Protein AF-A0A2M7ZIX9-F1 (afdb_monomer_lite)

Secondary structure (DSSP, 8-state):
-HHHHHHHHHHHHHHHHT-------PBPS--HHHHHHHHHHHHTTSS-TT--TTSSSBPTTTSTT-S-SS-TT-------------------

Structure (mmCIF, N/CA/C/O backbone):
data_AF-A0A2M7ZIX9-F1
#
_entry.id   AF-A0A2M7ZIX9-F1
#
loop_
_atom_site.group_PDB
_atom_site.id
_atom_site.type_symbol
_atom_site.label_atom_id
_atom_site.label_alt_id
_atom_site.label_comp_id
_atom_site.label_asym_id
_atom_site.label_entity_id
_atom_site.label_seq_id
_atom_site.pdbx_PDB_ins_code
_atom_site.Cartn_x
_atom_site.Cartn_y
_atom_site.Cartn_z
_atom_site.occupancy
_atom_site.B_iso_or_equiv
_atom_site.auth_seq_id
_atom_site.auth_comp_id
_atom_site.auth_asym_id
_atom_site.auth_atom_id
_atom_site.pdbx_PDB_model_num
ATOM 1 N N . MET A 1 1 ? -23.072 -12.693 42.015 1.00 62.84 1 MET A N 1
ATOM 2 C CA . MET A 1 1 ? -23.402 -12.617 40.569 1.00 62.84 1 MET A CA 1
ATOM 3 C C . MET A 1 1 ? -23.035 -11.289 39.905 1.00 62.84 1 MET A C 1
ATOM 5 O O . MET A 1 1 ? -22.319 -11.309 38.920 1.00 62.84 1 MET A O 1
ATOM 9 N N . LYS A 1 2 ? -23.435 -10.113 40.413 1.00 77.25 2 LYS A N 1
ATOM 10 C CA . LYS A 1 2 ? -23.104 -8.832 39.738 1.00 77.25 2 LYS A CA 1
ATOM 11 C C . LYS A 1 2 ? -21.592 -8.538 39.638 1.00 77.25 2 LYS A C 1
ATOM 13 O O . LYS A 1 2 ? -21.148 -7.964 38.652 1.00 77.25 2 LYS A O 1
ATOM 18 N N . LYS A 1 3 ? -20.791 -8.959 40.630 1.00 78.75 3 LYS A N 1
ATOM 19 C CA . LYS A 1 3 ? -19.320 -8.813 40.616 1.00 78.75 3 LYS A CA 1
ATOM 20 C C . LYS A 1 3 ? -18.638 -9.725 39.587 1.00 78.75 3 LYS A C 1
ATOM 22 O O . LYS A 1 3 ? -17.737 -9.268 38.899 1.00 78.75 3 LYS A O 1
ATOM 27 N N . THR A 1 4 ? -19.098 -10.969 39.439 1.00 88.06 4 THR A N 1
ATOM 28 C CA . THR A 1 4 ? -18.532 -11.917 38.463 1.00 88.06 4 THR A CA 1
ATOM 29 C C . THR A 1 4 ? -18.814 -11.464 37.032 1.00 88.06 4 THR A C 1
ATOM 31 O O . THR A 1 4 ? -17.914 -11.475 36.205 1.00 88.06 4 THR A O 1
ATOM 34 N N . ILE A 1 5 ? -20.013 -10.937 36.767 1.00 91.69 5 ILE A N 1
ATOM 35 C CA . ILE A 1 5 ? -20.376 -10.348 35.467 1.00 91.69 5 ILE A CA 1
ATOM 36 C C . ILE A 1 5 ? -19.477 -9.151 35.114 1.00 91.69 5 ILE A C 1
ATOM 38 O O . ILE A 1 5 ? -18.987 -9.066 33.993 1.00 91.69 5 ILE A O 1
ATOM 42 N N . LYS A 1 6 ? -19.194 -8.256 36.071 1.00 88.50 6 LYS A N 1
ATOM 43 C CA . LYS A 1 6 ? -18.286 -7.116 35.841 1.00 88.50 6 LYS A CA 1
ATOM 44 C C . LYS A 1 6 ? -16.858 -7.554 35.499 1.00 88.50 6 LYS A C 1
ATOM 46 O O . LYS A 1 6 ? -16.231 -6.932 34.649 1.00 88.50 6 LYS A O 1
ATOM 51 N N . ILE A 1 7 ? -16.370 -8.625 36.125 1.00 90.62 7 ILE A N 1
ATOM 52 C CA . ILE A 1 7 ? -15.043 -9.192 35.839 1.00 90.62 7 ILE A CA 1
ATOM 53 C C . ILE A 1 7 ? -14.997 -9.757 34.415 1.00 90.62 7 ILE A C 1
ATOM 55 O O . ILE A 1 7 ? -14.066 -9.453 33.676 1.00 90.62 7 ILE A O 1
ATOM 59 N N . PHE A 1 8 ? -16.026 -10.500 33.998 1.00 92.19 8 PHE A N 1
ATOM 60 C CA . PHE A 1 8 ? -16.116 -11.025 32.631 1.00 92.19 8 PHE A CA 1
ATOM 61 C C . PHE A 1 8 ? -16.169 -9.917 31.573 1.00 92.19 8 PHE A C 1
ATOM 63 O O . PHE A 1 8 ? -15.466 -9.996 30.569 1.00 92.19 8 PHE A O 1
ATOM 70 N N . ILE A 1 9 ? -16.943 -8.855 31.817 1.00 91.81 9 ILE A N 1
ATOM 71 C CA . ILE A 1 9 ? -17.020 -7.702 30.908 1.00 91.81 9 ILE A CA 1
ATOM 72 C C . ILE A 1 9 ? -15.660 -6.999 30.816 1.00 91.81 9 ILE A C 1
ATOM 74 O O . ILE A 1 9 ? -15.193 -6.703 29.720 1.00 91.81 9 ILE A O 1
ATOM 78 N N . SER A 1 10 ? -14.991 -6.776 31.950 1.00 89.31 10 SER A N 1
ATOM 79 C CA . SER A 1 10 ? -13.663 -6.153 31.962 1.00 89.31 10 SER A CA 1
ATOM 80 C C . SER A 1 10 ? -12.626 -6.989 31.213 1.00 89.31 10 SER A C 1
ATOM 82 O O . SER A 1 10 ? -11.794 -6.427 30.508 1.00 89.31 10 SER A O 1
ATOM 84 N N . LEU A 1 11 ? -12.676 -8.317 31.344 1.00 89.44 11 LEU A N 1
ATOM 85 C CA . LEU A 1 11 ? -11.756 -9.216 30.650 1.00 89.44 11 LEU A CA 1
ATOM 86 C C . LEU A 1 11 ? -11.976 -9.173 29.131 1.00 89.44 11 LEU A C 1
ATOM 88 O O . LEU A 1 11 ? -11.009 -9.103 28.377 1.00 89.44 11 LEU A O 1
ATOM 92 N N . PHE A 1 12 ? -13.236 -9.127 28.691 1.00 88.12 12 PHE A N 1
ATOM 93 C CA . PHE A 1 12 ? -13.585 -8.989 27.278 1.00 88.12 12 PHE A CA 1
ATOM 94 C C . PHE A 1 12 ? -13.009 -7.698 26.670 1.00 88.12 12 PHE A C 1
ATOM 96 O O . PHE A 1 12 ? -12.305 -7.759 25.663 1.00 88.12 12 PHE A O 1
ATOM 103 N N . PHE A 1 13 ? -13.197 -6.552 27.335 1.00 86.19 13 PHE A N 1
ATOM 104 C CA . PHE A 1 13 ? -12.650 -5.267 26.875 1.00 86.19 13 PHE A CA 1
ATOM 105 C C . PHE A 1 13 ? -11.116 -5.251 26.794 1.00 86.19 13 PHE A C 1
ATOM 107 O O . PHE A 1 13 ? -10.554 -4.684 25.858 1.00 86.19 13 PHE A O 1
ATOM 114 N N . ILE A 1 14 ? -10.426 -5.902 27.735 1.00 87.31 14 ILE A N 1
ATOM 115 C CA . ILE A 1 14 ? -8.959 -6.011 27.714 1.00 87.31 14 ILE A CA 1
ATOM 116 C C . ILE A 1 14 ? -8.496 -6.811 26.491 1.00 87.31 14 ILE A C 1
ATOM 118 O O . ILE A 1 14 ? -7.575 -6.393 25.793 1.00 87.31 14 ILE A O 1
ATOM 122 N N . THR A 1 15 ? -9.15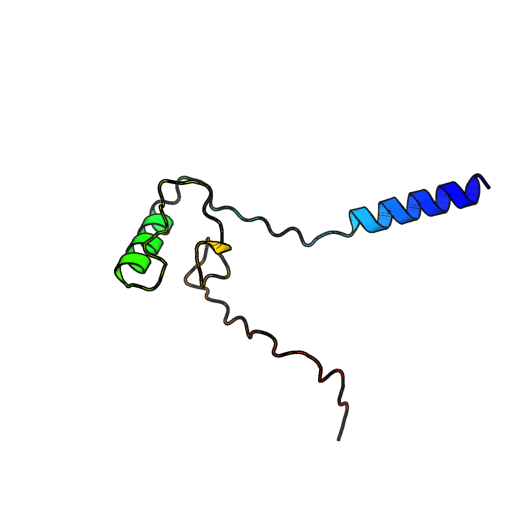4 -7.934 26.188 1.00 80.94 15 THR A N 1
ATOM 123 C CA . THR A 1 15 ? -8.766 -8.785 25.051 1.00 80.94 15 THR A CA 1
ATOM 124 C C . THR A 1 15 ? -8.981 -8.121 23.691 1.00 80.94 15 THR A C 1
ATOM 126 O O . THR A 1 15 ? -8.185 -8.339 22.781 1.00 80.94 15 THR A O 1
ATOM 129 N N . THR A 1 16 ? -9.996 -7.263 23.548 1.00 78.94 16 THR A N 1
ATOM 130 C CA . THR A 1 16 ? -10.250 -6.536 22.294 1.00 78.94 16 THR A CA 1
ATOM 131 C C . THR A 1 16 ? -9.280 -5.374 22.070 1.00 78.94 16 THR A C 1
ATOM 133 O O . THR A 1 16 ? -8.939 -5.081 20.930 1.00 78.94 16 THR A O 1
ATOM 136 N N . PHE A 1 17 ? -8.793 -4.728 23.137 1.00 73.88 17 PHE A N 1
ATOM 137 C CA . PHE A 1 17 ? -7.857 -3.598 23.030 1.00 73.88 17 PHE A CA 1
ATOM 138 C C . PHE A 1 17 ? -6.412 -4.010 22.705 1.00 73.88 17 PHE A C 1
ATOM 140 O O . PHE A 1 17 ? -5.621 -3.181 22.266 1.00 73.88 17 PHE A O 1
ATOM 147 N N . LEU A 1 18 ? -6.058 -5.283 22.893 1.00 75.69 18 LEU A N 1
ATOM 148 C CA . LEU A 1 18 ? -4.705 -5.800 22.656 1.00 75.69 18 LEU A CA 1
ATOM 149 C C . LEU A 1 18 ? -4.418 -6.159 21.183 1.00 75.69 18 LEU A C 1
ATOM 151 O O . LEU A 1 18 ? -3.333 -6.645 20.869 1.00 75.69 18 LEU A O 1
ATOM 155 N N . GLN A 1 19 ? -5.355 -5.925 20.260 1.00 69.69 19 GLN A N 1
ATOM 156 C CA . GLN A 1 19 ? -5.150 -6.181 18.832 1.00 69.69 19 GLN A CA 1
ATOM 157 C C . GLN A 1 19 ? -4.363 -5.036 18.170 1.00 69.69 19 GLN A C 1
ATOM 159 O O . GLN A 1 19 ? -4.939 -4.090 17.646 1.00 69.69 19 GLN A O 1
ATOM 164 N N . THR A 1 20 ? -3.030 -5.123 18.172 1.00 65.81 20 THR A N 1
ATOM 165 C CA . THR A 1 20 ? -2.133 -4.076 17.634 1.00 65.81 20 THR A CA 1
ATOM 166 C C . THR A 1 20 ? -1.563 -4.365 16.238 1.00 65.81 20 THR A C 1
ATOM 168 O O . THR A 1 20 ? -0.761 -3.586 15.734 1.00 65.81 20 THR A O 1
ATOM 171 N N . ASN A 1 21 ? -1.982 -5.446 15.572 1.00 62.16 21 ASN A N 1
ATOM 172 C CA . ASN A 1 21 ? -1.365 -5.919 14.321 1.00 62.16 21 ASN A CA 1
ATOM 173 C C . ASN A 1 21 ? -2.212 -5.692 13.057 1.00 62.16 21 ASN A C 1
ATOM 175 O O . ASN A 1 21 ? -2.151 -6.476 12.111 1.00 62.16 21 ASN A O 1
ATOM 179 N N . LEU A 1 22 ? -3.001 -4.619 13.012 1.00 60.56 22 LEU A N 1
ATOM 180 C CA . LEU A 1 22 ? -3.718 -4.228 11.796 1.00 60.56 22 LEU A CA 1
ATOM 181 C C . LEU A 1 22 ? -2.759 -3.497 10.845 1.00 60.56 22 LEU A C 1
ATOM 183 O O . LEU A 1 22 ? -2.507 -2.303 10.978 1.00 60.56 22 LEU A O 1
ATOM 187 N N . GLN A 1 23 ? -2.202 -4.238 9.888 1.00 62.09 23 GLN A N 1
ATOM 188 C CA . GLN A 1 23 ? -1.397 -3.700 8.790 1.00 62.09 23 GLN A CA 1
ATOM 189 C C . GLN A 1 23 ? -2.312 -3.483 7.578 1.00 62.09 23 GLN A C 1
ATOM 191 O O . GLN A 1 23 ? -2.586 -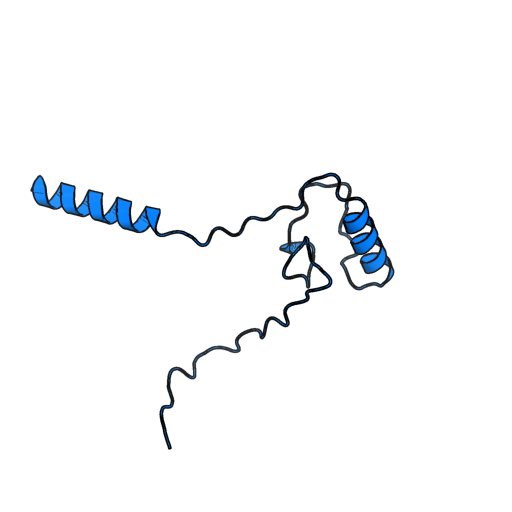4.413 6.827 1.00 62.09 23 GLN A O 1
ATOM 196 N N . ALA A 1 24 ? -2.807 -2.259 7.400 1.00 60.69 24 ALA A N 1
ATOM 197 C CA . ALA A 1 24 ? -3.532 -1.848 6.200 1.00 60.69 24 ALA A CA 1
ATOM 198 C C . ALA A 1 24 ? -2.848 -0.605 5.620 1.00 60.69 24 ALA A C 1
ATOM 200 O O . ALA A 1 24 ? -3.112 0.518 6.041 1.00 60.69 24 ALA A O 1
ATOM 201 N N . GLN A 1 25 ? -1.917 -0.813 4.689 1.00 61.62 25 GLN A N 1
ATOM 202 C CA . GLN A 1 25 ? -1.244 0.262 3.961 1.00 61.62 25 GLN A CA 1
ATOM 203 C C . GLN A 1 25 ? -1.674 0.198 2.497 1.00 61.62 25 GLN A C 1
ATOM 205 O O . GLN A 1 25 ? -1.149 -0.586 1.713 1.00 61.62 25 GLN A O 1
ATOM 210 N N . SER A 1 26 ? -2.669 1.006 2.139 1.00 64.25 26 SER A N 1
ATOM 211 C CA . SER A 1 26 ? -3.026 1.260 0.745 1.00 64.25 26 SER A CA 1
ATOM 212 C C . SER A 1 26 ? -2.162 2.386 0.190 1.00 64.25 26 SER A C 1
ATOM 214 O O . SER A 1 26 ? -1.988 3.406 0.863 1.00 64.25 26 SER A O 1
ATOM 216 N N . LEU A 1 27 ? -1.676 2.251 -1.044 1.00 66.31 27 LEU A N 1
ATOM 217 C CA . LEU A 1 27 ? -0.968 3.348 -1.697 1.00 66.31 27 LEU A CA 1
ATOM 218 C C . LEU A 1 27 ? -1.947 4.481 -2.038 1.00 66.31 27 LEU A C 1
ATOM 220 O O . LEU A 1 27 ? -2.919 4.275 -2.769 1.00 66.31 27 LEU A O 1
ATOM 224 N N . SER A 1 28 ? -1.694 5.675 -1.500 1.00 61.19 28 SER A N 1
ATOM 225 C CA . SER A 1 28 ? -2.460 6.882 -1.807 1.00 61.19 28 SER A CA 1
ATOM 226 C C . SER A 1 28 ? -2.166 7.390 -3.222 1.00 61.19 28 SER A C 1
ATOM 228 O O . SER A 1 28 ? -1.090 7.187 -3.787 1.00 61.19 28 SER A O 1
ATOM 230 N N . VAL A 1 29 ? -3.161 8.052 -3.810 1.00 63.00 29 VAL A N 1
ATOM 231 C CA . VAL A 1 29 ? -3.072 8.647 -5.147 1.00 63.00 29 VAL A CA 1
ATOM 232 C C . VAL A 1 29 ? -2.022 9.760 -5.175 1.00 63.00 29 VAL A C 1
ATOM 234 O O . VAL A 1 29 ? -1.938 10.537 -4.228 1.00 63.00 29 VAL A O 1
ATOM 237 N N . GLY A 1 30 ? -1.268 9.877 -6.274 1.00 65.19 30 GLY A N 1
ATOM 238 C CA . GLY A 1 30 ? -0.382 11.025 -6.504 1.00 65.19 30 GLY A CA 1
ATOM 239 C C . GLY A 1 30 ? 1.082 10.797 -6.132 1.00 65.19 30 GLY A C 1
ATOM 240 O O . GLY A 1 30 ? 1.781 11.749 -5.796 1.00 65.19 30 GLY A O 1
ATOM 241 N N . THR A 1 31 ? 1.567 9.557 -6.226 1.00 73.56 31 THR A N 1
ATOM 242 C CA . THR A 1 31 ? 2.999 9.226 -6.149 1.00 73.56 31 THR A CA 1
ATOM 243 C C . THR A 1 31 ? 3.541 8.909 -7.553 1.00 73.56 31 THR A C 1
ATOM 245 O O . THR A 1 31 ? 3.886 7.764 -7.837 1.00 73.56 31 THR A O 1
ATOM 248 N N . PRO A 1 32 ? 3.628 9.901 -8.469 1.00 74.19 32 PRO A N 1
ATOM 249 C CA . PRO A 1 32 ? 3.935 9.659 -9.885 1.00 74.19 32 PRO A CA 1
ATOM 250 C C . PRO A 1 32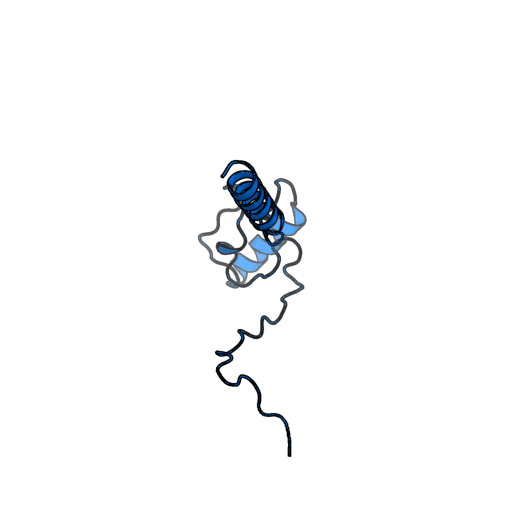 ? 5.268 8.928 -10.088 1.00 74.19 32 PRO A C 1
ATOM 252 O O . PRO A 1 32 ? 5.375 8.056 -10.941 1.00 74.19 32 PRO A O 1
ATOM 255 N N . VAL A 1 33 ? 6.264 9.215 -9.244 1.00 80.38 33 VAL A N 1
ATOM 256 C CA . VAL A 1 33 ? 7.572 8.541 -9.263 1.00 80.38 33 VAL A CA 1
ATOM 257 C C . VAL A 1 33 ? 7.446 7.039 -8.991 1.00 80.38 33 VAL A C 1
ATOM 259 O O . VAL A 1 33 ? 8.119 6.230 -9.627 1.00 80.38 33 VAL A O 1
ATOM 262 N N . LEU A 1 34 ? 6.582 6.658 -8.051 1.00 78.62 34 LEU A N 1
ATOM 263 C CA . LEU A 1 34 ? 6.389 5.266 -7.659 1.00 78.62 34 LEU A CA 1
ATOM 264 C C . LEU A 1 34 ? 5.542 4.512 -8.696 1.00 78.62 34 LEU A C 1
ATOM 266 O O . LEU A 1 34 ? 5.854 3.373 -9.033 1.00 78.62 34 LEU A O 1
ATOM 270 N N . GLU A 1 35 ? 4.520 5.162 -9.254 1.00 79.31 35 GLU A N 1
ATOM 271 C CA . GLU A 1 35 ? 3.718 4.616 -10.357 1.00 79.31 35 GLU A CA 1
ATOM 272 C C . GLU A 1 35 ? 4.583 4.346 -11.599 1.00 79.31 35 GLU A C 1
ATOM 274 O O . GLU A 1 35 ? 4.518 3.261 -12.178 1.00 79.31 35 GLU A O 1
ATOM 279 N N . ASP A 1 36 ? 5.458 5.283 -11.971 1.00 83.44 36 ASP A N 1
ATOM 280 C CA . ASP A 1 36 ? 6.394 5.099 -13.084 1.00 83.44 36 ASP A CA 1
ATOM 281 C C . ASP A 1 36 ? 7.408 3.982 -12.815 1.00 83.44 36 ASP A C 1
ATOM 283 O O . ASP A 1 36 ? 7.774 3.242 -13.732 1.00 83.44 36 ASP A O 1
ATOM 287 N N . TYR A 1 37 ? 7.847 3.819 -11.565 1.00 85.12 37 TYR A N 1
ATOM 288 C CA . TYR A 1 37 ? 8.711 2.709 -11.173 1.00 85.12 37 TYR A CA 1
ATOM 289 C C . TYR A 1 37 ? 8.015 1.357 -11.378 1.00 85.12 37 TYR A C 1
ATOM 291 O O . TYR A 1 37 ? 8.569 0.476 -12.038 1.00 85.12 37 TYR A O 1
ATOM 299 N N . TYR A 1 38 ? 6.781 1.199 -10.891 1.00 81.19 38 TYR A N 1
ATOM 300 C CA . TYR A 1 38 ? 6.023 -0.039 -11.089 1.00 81.19 38 TYR A CA 1
ATOM 301 C C . TYR A 1 38 ? 5.671 -0.285 -12.561 1.00 81.19 38 TYR A C 1
ATOM 303 O O . TYR A 1 38 ? 5.748 -1.425 -13.016 1.00 81.19 38 TYR A O 1
ATOM 311 N N . ARG A 1 39 ? 5.394 0.766 -13.342 1.00 82.38 39 ARG A N 1
ATOM 312 C CA . ARG A 1 39 ? 5.193 0.649 -14.794 1.00 82.38 39 ARG A CA 1
ATOM 313 C C . ARG A 1 39 ? 6.458 0.153 -15.504 1.00 82.38 39 ARG A C 1
ATOM 315 O O . ARG A 1 39 ? 6.374 -0.701 -16.381 1.00 82.38 39 ARG A O 1
ATOM 322 N N . ARG A 1 40 ? 7.650 0.611 -15.100 1.00 87.88 40 ARG A N 1
ATOM 323 C CA . ARG A 1 40 ? 8.926 0.064 -15.609 1.00 87.88 40 ARG A CA 1
ATOM 324 C C . ARG A 1 40 ? 9.118 -1.395 -15.214 1.00 87.88 40 ARG A C 1
ATOM 326 O O . ARG A 1 40 ? 9.630 -2.173 -16.009 1.00 87.88 40 ARG A O 1
ATOM 333 N N . LEU A 1 41 ? 8.715 -1.778 -14.005 1.00 83.88 41 LEU A N 1
ATOM 334 C CA . LEU A 1 41 ? 8.792 -3.170 -13.569 1.00 83.88 41 LEU A CA 1
ATOM 335 C C . LEU A 1 41 ? 7.866 -4.096 -14.366 1.00 83.88 41 LEU A C 1
ATOM 337 O O . LEU A 1 41 ? 8.281 -5.216 -14.657 1.00 83.88 41 LEU A O 1
ATOM 341 N N . GLN A 1 42 ? 6.673 -3.636 -14.754 1.00 82.94 42 GLN A N 1
ATOM 342 C CA . GLN A 1 42 ? 5.786 -4.371 -15.666 1.00 82.94 42 GLN A CA 1
ATOM 343 C C . GLN A 1 42 ? 6.423 -4.558 -17.043 1.00 82.94 42 GLN A C 1
ATOM 345 O O . GLN A 1 42 ? 6.477 -5.674 -17.542 1.00 82.94 42 GLN A O 1
ATOM 350 N N . LEU A 1 43 ? 7.017 -3.502 -17.613 1.00 86.62 43 LEU A N 1
ATOM 351 C CA . LEU A 1 43 ? 7.750 -3.598 -18.886 1.00 86.62 43 LEU A CA 1
ATOM 352 C C . LEU A 1 43 ? 8.945 -4.566 -18.822 1.00 86.62 43 LEU A C 1
ATOM 354 O O . LEU A 1 43 ? 9.374 -5.094 -19.842 1.00 86.62 43 LEU A O 1
ATOM 358 N N . LEU A 1 44 ? 9.496 -4.791 -17.626 1.00 86.56 44 LEU A N 1
ATOM 359 C CA . LEU A 1 44 ? 10.566 -5.756 -17.368 1.00 86.56 44 LEU A CA 1
ATOM 360 C C . LEU A 1 44 ? 10.047 -7.164 -17.013 1.00 86.56 44 LEU A C 1
ATOM 362 O O . LEU A 1 44 ? 10.862 -8.027 -16.684 1.00 86.56 44 LEU A O 1
ATOM 366 N N . GLY A 1 45 ? 8.729 -7.393 -17.013 1.00 82.00 45 GLY A N 1
ATOM 367 C CA . GLY A 1 45 ? 8.104 -8.672 -16.653 1.00 82.00 45 GLY A CA 1
ATOM 368 C C . GLY A 1 45 ? 8.272 -9.065 -15.180 1.00 82.00 45 GLY A C 1
ATOM 369 O O . GLY A 1 45 ? 8.216 -10.243 -14.836 1.00 82.00 45 GLY A O 1
ATOM 370 N N . LYS A 1 46 ? 8.554 -8.102 -14.291 1.00 78.38 46 LYS A N 1
ATOM 371 C CA . LYS A 1 46 ? 8.773 -8.348 -12.849 1.00 78.38 46 LYS A CA 1
ATOM 372 C C . LYS A 1 46 ? 7.507 -8.202 -12.004 1.00 78.38 46 LYS A C 1
ATOM 374 O O . LYS A 1 46 ? 7.522 -8.558 -10.827 1.00 78.38 46 LYS A O 1
ATOM 379 N N . VAL A 1 47 ? 6.463 -7.628 -12.586 1.00 76.88 47 VAL A N 1
ATOM 380 C CA . VAL A 1 47 ? 5.161 -7.337 -11.984 1.00 76.88 47 VAL A CA 1
ATOM 381 C C . VAL A 1 47 ? 4.098 -7.783 -12.979 1.00 76.88 47 VAL A C 1
ATOM 383 O O . VAL A 1 47 ? 4.359 -7.759 -14.179 1.00 76.88 47 VAL A O 1
ATOM 386 N N . ASP A 1 48 ? 2.939 -8.201 -12.475 1.00 76.19 48 ASP A N 1
ATOM 387 C CA . ASP A 1 48 ? 1.829 -8.669 -13.302 1.00 76.19 48 ASP A CA 1
ATOM 388 C C . ASP A 1 48 ? 1.364 -7.578 -14.285 1.00 76.19 48 ASP A C 1
ATOM 390 O O . ASP A 1 48 ? 1.257 -6.393 -13.934 1.00 76.19 48 ASP A O 1
ATOM 394 N N . GLU A 1 49 ? 1.129 -7.993 -15.525 1.00 73.25 49 GLU A N 1
ATOM 395 C CA . GLU A 1 49 ? 0.726 -7.136 -16.641 1.00 73.25 49 GLU A CA 1
ATOM 396 C C . GLU A 1 49 ? -0.730 -6.674 -16.483 1.00 73.25 49 GLU A C 1
ATOM 398 O O . GLU A 1 49 ? -1.081 -5.577 -16.918 1.00 73.25 49 GLU A O 1
ATOM 403 N N . ASP A 1 50 ? -1.546 -7.451 -15.763 1.00 76.81 50 ASP A N 1
ATOM 404 C CA . ASP A 1 50 ? -2.967 -7.171 -15.536 1.00 76.81 50 ASP A CA 1
ATOM 405 C C . ASP A 1 50 ? -3.217 -6.101 -14.452 1.00 76.81 50 ASP A C 1
ATOM 407 O O . ASP A 1 50 ? -4.356 -5.689 -14.202 1.00 76.81 50 ASP A O 1
ATOM 411 N N . ILE A 1 51 ? -2.164 -5.599 -13.795 1.00 74.50 51 ILE A N 1
ATOM 412 C CA . ILE A 1 51 ? -2.301 -4.556 -12.772 1.00 74.50 51 ILE A CA 1
ATOM 413 C C . ILE A 1 51 ? -2.506 -3.194 -13.440 1.00 74.50 51 ILE A C 1
ATOM 415 O O . ILE A 1 51 ? -1.602 -2.617 -14.048 1.00 74.50 51 ILE A O 1
ATOM 419 N N . SER A 1 52 ? -3.697 -2.629 -13.244 1.00 73.38 52 SER A N 1
ATOM 420 C CA . SER A 1 52 ? -4.039 -1.282 -13.698 1.00 73.38 52 SER A CA 1
ATOM 421 C C . SER A 1 52 ? -3.734 -0.228 -12.632 1.00 73.38 52 SER A C 1
ATOM 423 O O . SER A 1 52 ? -4.358 -0.200 -11.574 1.00 73.38 52 SER A O 1
ATOM 425 N N . PHE A 1 53 ? -2.846 0.722 -12.945 1.00 72.38 53 PHE A N 1
ATOM 426 C CA . PHE A 1 53 ? -2.563 1.888 -12.085 1.00 72.38 53 PHE A CA 1
ATOM 427 C C . PHE A 1 53 ? -3.680 2.945 -12.083 1.00 72.38 53 PHE A C 1
ATOM 429 O O . PHE A 1 53 ? -3.608 3.935 -11.353 1.00 72.38 53 PHE A O 1
ATOM 436 N N . VAL A 1 54 ? -4.711 2.753 -12.910 1.00 66.06 54 VAL A N 1
ATOM 437 C CA . VAL A 1 54 ? -5.876 3.644 -12.990 1.00 66.06 54 VAL A CA 1
ATOM 438 C C . VAL A 1 54 ? -6.928 3.260 -11.940 1.00 66.06 54 VAL A C 1
ATOM 440 O O . VAL A 1 54 ? -7.729 4.103 -11.538 1.00 66.06 54 VAL A O 1
ATOM 443 N N . ILE A 1 55 ? -6.895 2.018 -11.440 1.00 64.25 55 ILE A N 1
ATOM 444 C CA . ILE A 1 55 ? -7.825 1.503 -10.429 1.00 64.25 55 ILE A CA 1
ATOM 445 C C . ILE A 1 55 ? -7.166 1.616 -9.045 1.00 64.25 55 ILE A C 1
ATOM 447 O O . ILE A 1 55 ? -6.077 1.100 -8.809 1.00 64.25 55 ILE A O 1
ATOM 451 N N . ARG A 1 56 ? -7.813 2.341 -8.127 1.00 70.81 56 ARG A N 1
ATOM 452 C CA . ARG A 1 56 ? -7.311 2.672 -6.779 1.00 70.81 56 ARG A CA 1
ATOM 453 C C . ARG A 1 56 ? -8.225 2.040 -5.717 1.00 70.81 56 ARG A C 1
ATOM 455 O O . ARG A 1 56 ? -9.430 1.975 -5.966 1.00 70.81 56 ARG A O 1
ATOM 462 N N . PRO A 1 57 ? -7.729 1.721 -4.508 1.00 63.06 57 PRO A N 1
ATOM 463 C CA . PRO A 1 57 ? -6.330 1.721 -4.067 1.00 63.06 57 PRO A CA 1
ATOM 464 C C . PRO A 1 57 ? -5.559 0.475 -4.534 1.00 63.06 57 PRO A C 1
ATOM 466 O O . PRO A 1 57 ? -6.130 -0.602 -4.676 1.00 63.06 57 PRO A O 1
ATOM 469 N N . LEU A 1 58 ? -4.245 0.614 -4.731 1.00 67.31 58 LEU A N 1
ATOM 470 C CA . LEU A 1 58 ? -3.372 -0.525 -5.023 1.00 67.31 58 LEU A CA 1
ATOM 471 C C . LEU A 1 58 ? -3.028 -1.246 -3.717 1.00 67.31 58 LEU A C 1
ATOM 473 O O . LEU A 1 58 ? -2.475 -0.643 -2.791 1.00 67.31 58 LEU A O 1
ATOM 477 N N . TYR A 1 59 ? -3.373 -2.530 -3.655 1.00 68.50 59 TYR A N 1
ATOM 478 C CA . TYR A 1 59 ? -3.080 -3.406 -2.525 1.00 68.50 59 TYR A CA 1
ATOM 479 C C . TYR A 1 59 ? -1.743 -4.123 -2.735 1.00 68.50 59 TYR A C 1
ATOM 481 O O . TYR A 1 59 ? -1.396 -4.486 -3.860 1.00 68.50 59 TYR A O 1
ATOM 489 N N . SER A 1 60 ? -1.012 -4.373 -1.645 1.00 65.25 60 SER A N 1
ATOM 490 C CA . SER A 1 60 ? 0.241 -5.146 -1.663 1.00 65.25 60 SER A CA 1
ATOM 491 C C . SER A 1 60 ? 0.074 -6.527 -2.289 1.00 65.25 60 SER A C 1
ATOM 493 O O . SER A 1 60 ? 0.990 -7.017 -2.937 1.00 65.25 60 SER A O 1
ATOM 495 N N . ASP A 1 61 ? -1.105 -7.127 -2.131 1.00 66.50 61 ASP A N 1
ATOM 496 C CA . ASP A 1 61 ? -1.409 -8.465 -2.642 1.00 66.50 61 ASP A CA 1
ATOM 497 C C . ASP A 1 61 ? -1.467 -8.509 -4.172 1.00 66.50 61 ASP A C 1
ATOM 499 O O . ASP A 1 61 ? -1.094 -9.517 -4.766 1.00 66.50 61 ASP A O 1
ATOM 503 N N . ALA A 1 62 ? -1.878 -7.410 -4.814 1.00 64.19 62 ALA A N 1
ATOM 504 C CA . ALA A 1 62 ? -1.824 -7.291 -6.268 1.00 64.19 62 ALA A CA 1
ATOM 505 C C . ALA A 1 62 ? -0.374 -7.136 -6.751 1.00 64.19 62 ALA A C 1
ATOM 507 O O . ALA A 1 62 ? -0.008 -7.646 -7.800 1.00 64.19 62 ALA A O 1
ATOM 508 N N . LEU A 1 63 ? 0.486 -6.488 -5.963 1.00 68.38 63 LEU A N 1
ATOM 509 C CA . LEU A 1 63 ? 1.909 -6.308 -6.249 1.00 68.38 63 LEU A CA 1
ATOM 510 C C . LEU A 1 63 ? 2.702 -7.537 -5.779 1.00 68.38 63 LEU A C 1
ATOM 512 O O . LEU A 1 63 ? 3.536 -7.467 -4.871 1.00 68.38 63 LEU A O 1
ATOM 516 N N . ILE A 1 64 ? 2.415 -8.682 -6.405 1.00 58.09 64 ILE A N 1
ATOM 517 C CA . ILE A 1 64 ? 3.062 -9.970 -6.141 1.00 58.09 64 ILE A CA 1
ATOM 518 C C . ILE A 1 64 ? 4.582 -9.740 -6.102 1.00 58.09 64 ILE A C 1
ATOM 520 O O . ILE A 1 64 ? 5.169 -9.331 -7.101 1.00 58.09 64 ILE A O 1
ATOM 524 N N . ASN A 1 65 ? 5.205 -10.021 -4.947 1.00 63.12 65 ASN A N 1
ATOM 525 C CA . ASN A 1 65 ? 6.647 -9.953 -4.631 1.00 63.12 65 ASN A CA 1
ATOM 526 C C . ASN A 1 65 ? 7.180 -8.745 -3.836 1.00 63.12 65 ASN A C 1
ATOM 528 O O . ASN A 1 65 ? 8.384 -8.755 -3.539 1.00 63.12 65 ASN A O 1
ATOM 532 N N . PHE A 1 66 ? 6.352 -7.775 -3.433 1.00 67.81 66 PHE A N 1
ATOM 533 C CA . PHE A 1 66 ? 6.800 -6.663 -2.580 1.00 67.81 66 PHE A CA 1
ATOM 534 C C . PHE A 1 66 ? 6.257 -6.758 -1.153 1.00 67.81 66 PHE A C 1
ATOM 536 O O . PHE A 1 66 ? 5.066 -6.942 -0.933 1.00 67.81 66 PHE A O 1
ATOM 543 N N . ASP A 1 67 ? 7.145 -6.602 -0.168 1.00 68.31 67 ASP A N 1
ATOM 544 C CA . ASP A 1 67 ? 6.762 -6.539 1.250 1.00 68.31 67 ASP A CA 1
ATOM 545 C C . ASP A 1 67 ? 6.251 -5.160 1.660 1.00 68.31 67 ASP A C 1
ATOM 547 O O . ASP A 1 67 ? 5.497 -5.033 2.621 1.00 68.31 67 ASP A O 1
ATOM 551 N N . ASN A 1 68 ? 6.680 -4.124 0.941 1.00 70.19 68 ASN A N 1
ATOM 552 C CA . ASN A 1 68 ? 6.273 -2.753 1.172 1.00 70.19 68 ASN A CA 1
ATOM 553 C C . ASN A 1 68 ? 5.995 -2.076 -0.172 1.00 70.19 68 ASN A C 1
ATOM 555 O O . ASN A 1 68 ? 6.878 -1.993 -1.025 1.00 70.19 68 ASN A O 1
ATOM 559 N N . VAL A 1 69 ? 4.772 -1.572 -0.334 1.00 72.56 69 VAL A N 1
ATOM 560 C CA . VAL A 1 69 ? 4.322 -0.909 -1.564 1.00 72.56 69 VAL A CA 1
ATOM 561 C C . VAL A 1 69 ? 5.054 0.418 -1.807 1.00 72.56 69 VAL A C 1
ATOM 563 O O . VAL A 1 69 ? 5.289 0.777 -2.957 1.00 72.56 69 VAL A O 1
ATOM 566 N N . PHE A 1 70 ? 5.465 1.128 -0.754 1.00 73.06 70 PHE A N 1
ATOM 567 C CA . PHE A 1 70 ? 6.170 2.413 -0.848 1.00 73.06 70 PHE A CA 1
ATOM 568 C C . PHE A 1 70 ? 7.668 2.265 -1.123 1.00 73.06 70 PHE A C 1
ATOM 570 O O . PHE A 1 70 ? 8.289 3.170 -1.676 1.00 73.06 70 PHE A O 1
ATOM 577 N N . TYR A 1 71 ? 8.247 1.130 -0.734 1.00 74.06 71 TYR A N 1
ATOM 578 C CA . TYR A 1 71 ? 9.689 0.895 -0.748 1.00 74.06 71 TYR A CA 1
ATOM 579 C C . TYR A 1 71 ? 10.031 -0.417 -1.474 1.00 74.06 71 TYR A C 1
ATOM 581 O O . TYR A 1 71 ? 10.571 -1.337 -0.856 1.00 74.06 71 TYR A O 1
ATOM 589 N N . PRO A 1 72 ? 9.743 -0.527 -2.786 1.00 68.81 72 PRO A N 1
ATOM 590 C CA . PRO A 1 72 ? 9.910 -1.774 -3.534 1.00 68.81 72 PRO A CA 1
ATOM 591 C C . PRO A 1 72 ? 11.369 -2.229 -3.674 1.00 68.81 72 PRO A C 1
ATOM 593 O O . PRO A 1 72 ? 11.639 -3.422 -3.814 1.00 68.81 72 PRO A O 1
ATOM 596 N N . GLU A 1 73 ? 12.326 -1.300 -3.604 1.00 70.25 73 GLU A N 1
ATOM 597 C CA . GLU A 1 73 ? 13.762 -1.613 -3.631 1.00 70.25 73 GLU A CA 1
ATOM 598 C C . GLU A 1 73 ? 14.210 -2.371 -2.377 1.00 70.25 73 GLU A C 1
ATOM 600 O O . GLU A 1 73 ? 15.095 -3.229 -2.431 1.00 70.25 73 GLU A O 1
ATOM 605 N N . TYR A 1 74 ? 13.537 -2.120 -1.253 1.00 64.25 74 TYR A N 1
ATOM 606 C CA . TYR A 1 74 ? 13.746 -2.823 0.003 1.00 64.25 74 TYR A CA 1
ATOM 607 C C . TYR A 1 74 ? 12.951 -4.123 -0.015 1.00 64.25 74 TYR A C 1
ATOM 609 O O . TYR A 1 74 ? 12.041 -4.351 0.784 1.00 64.25 74 TYR A O 1
ATOM 617 N N . ARG A 1 75 ? 13.312 -5.014 -0.943 1.00 61.50 75 ARG A N 1
ATOM 618 C CA . ARG A 1 75 ? 12.840 -6.393 -0.916 1.00 61.50 75 ARG A CA 1
ATOM 619 C C . ARG A 1 75 ? 13.420 -7.043 0.330 1.00 61.50 75 ARG A C 1
ATOM 621 O O . ARG A 1 75 ? 14.553 -7.532 0.323 1.00 61.50 75 ARG A O 1
ATOM 628 N N . SER A 1 76 ? 12.651 -7.051 1.414 1.00 57.78 76 SER A N 1
ATOM 629 C CA . SER A 1 76 ? 12.984 -7.904 2.537 1.00 57.78 76 SER A CA 1
ATOM 630 C C . SER A 1 76 ? 13.006 -9.324 1.968 1.00 57.78 76 SER A C 1
ATOM 632 O O . SER A 1 76 ? 12.069 -9.791 1.319 1.00 57.78 76 SER A O 1
ATOM 634 N N . LYS A 1 77 ? 14.135 -10.022 2.098 1.00 56.09 77 LYS A N 1
ATOM 635 C CA . LYS A 1 77 ? 14.130 -11.465 1.881 1.00 56.09 77 LYS A CA 1
ATOM 636 C C . LYS A 1 77 ? 13.264 -12.020 3.002 1.00 56.09 77 LYS A C 1
ATOM 638 O O . LYS A 1 77 ? 13.805 -12.380 4.047 1.00 56.09 77 LYS A O 1
ATOM 643 N N . ARG A 1 78 ? 11.940 -12.087 2.810 1.00 52.06 78 ARG A N 1
ATOM 644 C CA . ARG A 1 78 ? 11.072 -12.924 3.634 1.00 52.06 78 ARG A CA 1
ATOM 645 C C . ARG A 1 78 ? 11.661 -14.315 3.533 1.00 52.06 78 ARG A C 1
ATOM 647 O O . ARG A 1 78 ? 11.448 -15.039 2.560 1.00 52.06 78 ARG A O 1
ATOM 654 N N . LYS A 1 79 ? 12.458 -14.694 4.529 1.00 48.72 79 LYS A N 1
ATOM 655 C CA . LYS A 1 79 ? 12.719 -16.094 4.798 1.00 48.72 79 LYS A CA 1
ATOM 656 C C . LYS A 1 79 ? 11.343 -16.626 5.149 1.00 48.72 79 LYS A C 1
ATOM 658 O O . LYS A 1 79 ? 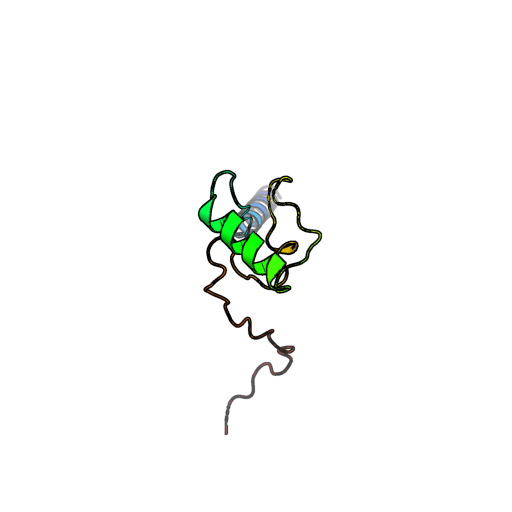10.875 -16.429 6.263 1.00 48.72 79 LYS A O 1
ATOM 663 N N . ARG A 1 80 ? 10.650 -17.181 4.154 1.00 50.03 80 ARG A N 1
ATOM 664 C CA . ARG A 1 80 ? 9.446 -17.979 4.346 1.00 50.03 80 ARG A CA 1
ATOM 665 C C . ARG A 1 80 ? 9.837 -18.972 5.430 1.00 50.03 80 ARG A C 1
ATOM 667 O O . ARG A 1 80 ? 10.662 -19.844 5.159 1.00 50.03 80 ARG A O 1
ATOM 674 N N . PHE A 1 81 ? 9.392 -18.738 6.666 1.00 55.97 81 PHE A N 1
ATOM 675 C CA . PHE A 1 81 ? 9.720 -19.602 7.787 1.00 55.97 81 PHE A CA 1
ATOM 676 C C . PHE A 1 81 ? 9.204 -20.977 7.382 1.00 55.97 81 PHE A C 1
ATOM 678 O O . PHE A 1 81 ? 7.997 -21.200 7.296 1.00 55.97 81 PHE A O 1
ATOM 685 N N . LYS A 1 82 ? 10.122 -21.865 6.988 1.00 49.09 82 LYS A N 1
ATOM 686 C CA . LYS A 1 82 ? 9.789 -23.266 6.788 1.00 49.09 82 LYS A CA 1
ATOM 687 C C . LYS A 1 82 ? 9.320 -23.735 8.153 1.00 49.09 82 LYS A C 1
ATOM 689 O O . LYS A 1 82 ? 10.073 -23.605 9.110 1.00 49.09 82 LYS A O 1
ATOM 694 N N . ASN A 1 83 ? 8.060 -24.157 8.193 1.00 48.97 83 ASN A N 1
ATOM 695 C CA . ASN A 1 83 ? 7.391 -24.883 9.261 1.00 48.97 83 ASN A CA 1
ATOM 696 C C . ASN A 1 83 ? 8.279 -25.112 10.499 1.00 48.97 83 ASN A C 1
ATOM 698 O O . ASN A 1 83 ? 9.129 -26.003 10.501 1.00 48.97 83 ASN A O 1
ATOM 702 N N . THR A 1 84 ? 8.101 -24.283 11.528 1.00 53.69 84 THR A N 1
ATOM 703 C CA . THR A 1 84 ? 8.804 -24.386 12.811 1.00 53.69 84 THR A CA 1
ATOM 704 C C . THR A 1 84 ? 8.237 -25.547 13.628 1.00 53.69 84 THR A C 1
ATOM 706 O O . THR A 1 84 ? 7.714 -25.349 14.718 1.00 53.69 84 THR A O 1
ATOM 709 N N . ASN A 1 85 ? 8.340 -26.768 13.104 1.00 49.75 85 ASN A N 1
ATOM 710 C CA . ASN A 1 85 ? 8.192 -27.978 13.910 1.00 49.75 85 ASN A CA 1
ATOM 711 C C . ASN A 1 85 ? 9.506 -28.348 14.621 1.00 49.75 85 ASN A C 1
ATOM 713 O O . ASN A 1 85 ? 9.530 -29.293 15.397 1.00 49.75 85 ASN A O 1
ATOM 717 N N . SER A 1 86 ? 10.591 -27.592 14.425 1.00 55.97 86 SER A N 1
ATOM 718 C CA . SER A 1 86 ? 11.789 -27.656 15.270 1.00 55.97 86 SER A CA 1
ATOM 719 C C . SER A 1 86 ? 11.656 -26.674 16.441 1.00 55.97 86 SER A C 1
ATOM 721 O O . SER A 1 86 ? 12.394 -25.694 16.553 1.00 55.97 86 SER A O 1
ATOM 723 N N . PHE A 1 87 ? 10.632 -26.882 17.267 1.00 55.12 87 PHE A N 1
ATOM 724 C CA . PHE A 1 87 ? 10.480 -26.197 18.544 1.00 55.12 87 PHE A CA 1
ATOM 725 C C . PHE A 1 87 ? 11.503 -26.834 19.504 1.00 55.12 87 PHE A C 1
ATOM 727 O O . PHE A 1 87 ? 11.315 -27.966 19.926 1.00 55.12 87 PHE A O 1
ATOM 734 N N . PHE A 1 88 ? 12.589 -26.110 19.800 1.00 55.12 88 PHE A N 1
ATOM 735 C CA . PHE A 1 88 ? 13.589 -26.396 20.844 1.00 55.12 88 PHE A CA 1
ATOM 736 C C . PHE A 1 88 ? 14.394 -27.710 20.727 1.00 55.12 88 PHE A C 1
ATOM 738 O O . PHE A 1 88 ? 14.039 -28.722 21.317 1.00 55.12 88 PHE A O 1
ATOM 745 N N . GLU A 1 89 ? 15.588 -27.646 20.132 1.00 56.44 89 GLU A N 1
ATOM 746 C CA . GLU A 1 89 ? 16.726 -28.437 20.628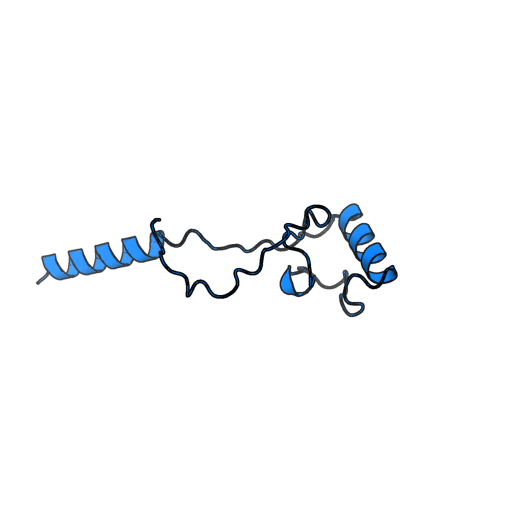 1.00 56.44 89 GLU A CA 1
ATOM 747 C C . GLU A 1 89 ? 17.709 -27.475 21.305 1.00 56.44 89 GLU A C 1
ATOM 749 O O . GLU A 1 89 ? 18.406 -26.701 20.648 1.00 56.44 89 GLU A O 1
ATOM 754 N N . PHE A 1 90 ? 17.723 -27.486 22.640 1.00 57.59 90 PHE A N 1
ATOM 755 C CA . PHE A 1 90 ? 18.825 -26.935 23.423 1.00 57.59 90 PHE A CA 1
ATOM 756 C C . PHE A 1 90 ? 19.890 -28.018 23.596 1.00 57.59 90 PHE A C 1
ATOM 758 O O . PHE A 1 90 ? 19.625 -29.037 24.225 1.00 57.59 90 PHE A O 1
ATOM 765 N N . GLY A 1 91 ? 21.102 -27.729 23.122 1.00 56.12 91 GLY A N 1
ATOM 766 C CA . GLY A 1 91 ? 22.342 -28.285 23.661 1.00 56.12 91 GLY A CA 1
ATOM 767 C C . GLY A 1 91 ? 22.773 -29.658 23.141 1.00 56.12 91 GLY A C 1
ATOM 768 O O . GLY A 1 91 ? 22.208 -30.690 23.496 1.00 56.12 91 GLY A O 1
ATOM 769 N N . LYS A 1 92 ? 23.908 -29.660 22.439 1.00 39.41 92 LYS A N 1
ATOM 770 C CA . LY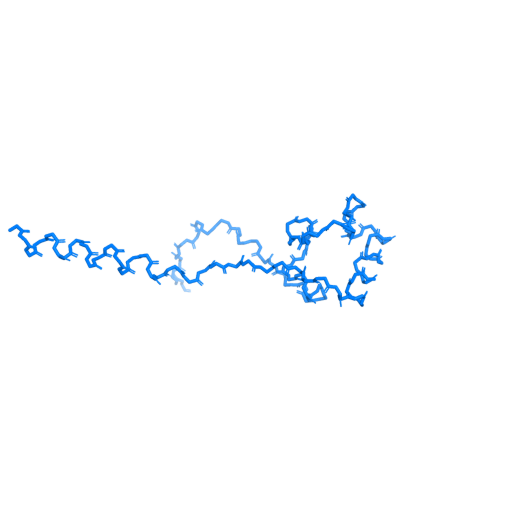S A 1 92 ? 25.137 -30.257 22.974 1.00 39.41 92 LYS A CA 1
ATOM 771 C C . LYS A 1 92 ? 26.268 -29.248 22.856 1.00 39.41 92 LYS A C 1
ATOM 773 O O . LYS A 1 92 ? 26.264 -28.507 21.849 1.00 39.41 92 LYS A O 1
#

pLDDT: mean 70.41, std 12.19, range [39.41, 92.19]

Radius of gyration: 21.82 Å; chains: 1; bounding box: 48×41×60 Å

Foldseek 3Di:
DVVVVVVVVVVVVVVVVPPPPDDDDWDDPDPVVLVVVVVVCVVVVNADVPDDPVDDGDDVVNRPQAPDSVCRVPRDPPPVPDDVPVPDDDDD

Sequence (92 aa):
MKKTIKIFISLFFITTFLQTNLQAQSLSVGTPVLEDYYRRLQLLGKVDEDISFVIRPLYSDALINFDNVFYPEYRSKRKRFKNTNSFFEFGK